Protein AF-A0A4R4FCG9-F1 (afdb_monomer)

Secondary structure (DSSP, 8-state):
-PPPPB-TTSPBPPTTEEE-TTS-EEEEEE-TTS-EEEEEES-SSTTSPPPTTSPP---HHHHHHHHHHHH-

Mean predicted aligned error: 3.32 Å

Sequence (72 aa):
MKEKRRDNKGRILHTGESQRTDGKYLYKYVDAFGNTKYVYAWRLTPTDPTPKGKREKPSLRELEQQIRRDIE

Foldseek 3Di:
DPDFDADPVRHGDDPQWDADPVQKIKGWDQALVRDIDIDIDNAQQPPDDRPPPDDDDHHPVVVVVVRVVVRD

pLDDT: mean 93.59, std 6.15, range [62.91, 98.0]

Nearest PDB structures (foldseek):
  2bb8-assembly1_A  TM=9.060E-01  e=1.320E-08  Enterococcus faecalis
  1tn9-assembly1_A  TM=9.035E-01  e=7.090E-08  Enterococcus faecalis
  4kl6-assembly2_C  TM=4.903E-01  e=4.552E+00  Nostoc punctiforme PCC 73102
  7ohr-assembly1_g  TM=3.709E-01  e=8.147E+00  Saccharomyces cerevisiae S288C

Solvent-accessible surface area (backbone atoms only — not comparable to full-atom values): 4520 Å² total; per-residue (Å²): 132,85,84,76,53,57,40,100,84,69,47,78,47,56,90,46,47,46,66,46,95,89,60,32,32,36,39,49,48,66,48,92,85,69,46,81,45,78,47,76,15,71,20,64,45,82,87,48,72,69,56,88,96,55,83,86,68,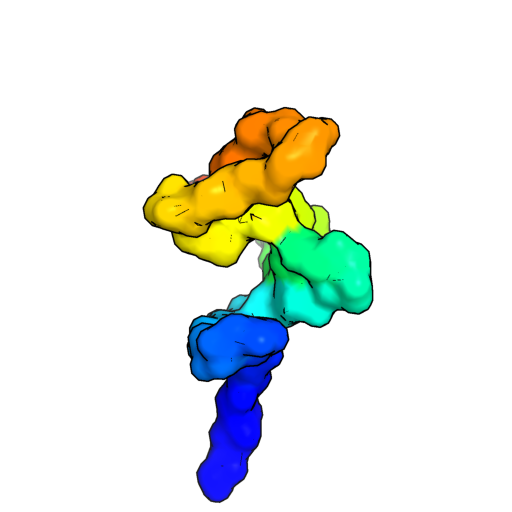71,13,40,51,56,51,50,52,51,50,54,62,76,66,106

InterPro domains:
  IPR004191 Integrase, Tn916-type, N-terminal DNA binding [PF02920] (1-71)
  IPR016177 DNA-binding domain superfamily [SSF54171] (3-71)

Radius of gyration: 12.76 Å; Cα contacts (8 Å, |Δi|>4): 100; chains: 1; bounding box: 32×24×35 Å

Structure (mmCIF, N/CA/C/O backbone):
data_AF-A0A4R4FCG9-F1
#
_entry.id   AF-A0A4R4FCG9-F1
#
loop_
_atom_site.group_PDB
_atom_site.id
_atom_site.type_symbol
_atom_site.label_atom_id
_atom_site.label_alt_id
_atom_site.label_comp_id
_atom_site.label_asym_id
_atom_site.label_entity_id
_atom_site.label_seq_id
_atom_site.pdbx_PDB_ins_code
_atom_site.Cartn_x
_atom_site.Cartn_y
_atom_site.Cartn_z
_atom_site.occupancy
_atom_site.B_iso_or_equiv
_atom_site.auth_seq_id
_atom_site.auth_comp_id
_atom_site.auth_asym_id
_atom_site.auth_atom_id
_atom_site.pdbx_PDB_model_num
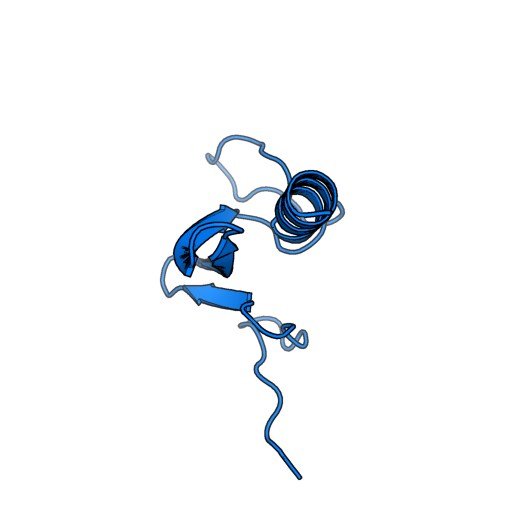ATOM 1 N N . MET A 1 1 ? -18.467 -14.607 -12.035 1.00 62.91 1 MET A N 1
ATOM 2 C CA . MET A 1 1 ? -17.958 -13.273 -11.639 1.00 62.91 1 MET A CA 1
ATOM 3 C C . MET A 1 1 ? -16.619 -13.465 -10.946 1.00 62.91 1 MET A C 1
ATOM 5 O O . MET A 1 1 ? -16.532 -14.356 -10.114 1.00 62.91 1 MET A O 1
ATOM 9 N N . LYS A 1 2 ? -15.573 -12.703 -11.294 1.00 75.75 2 LYS A N 1
ATOM 10 C CA . LYS A 1 2 ? -14.294 -12.781 -10.569 1.00 75.75 2 LYS A CA 1
ATOM 11 C C . LYS A 1 2 ? -14.480 -12.110 -9.210 1.00 75.75 2 LYS A C 1
ATOM 13 O O . LYS A 1 2 ? -14.902 -10.954 -9.159 1.00 75.75 2 LYS A O 1
ATOM 18 N N . GLU A 1 3 ? -14.223 -12.839 -8.132 1.00 84.62 3 GLU A N 1
ATOM 19 C CA . GLU A 1 3 ? -14.346 -12.303 -6.781 1.00 84.62 3 GLU A CA 1
ATOM 20 C C . GLU A 1 3 ? -13.383 -11.121 -6.609 1.00 84.62 3 GLU A C 1
ATOM 22 O O . GLU A 1 3 ? -12.188 -11.214 -6.902 1.00 84.62 3 GLU A O 1
ATOM 27 N N . LYS A 1 4 ? -13.926 -9.967 -6.210 1.00 90.06 4 LYS A N 1
ATOM 28 C CA . LYS A 1 4 ? -13.121 -8.778 -5.927 1.00 90.06 4 LYS A CA 1
ATOM 29 C C . LYS A 1 4 ? -12.594 -8.884 -4.506 1.00 90.06 4 LYS A C 1
ATOM 31 O O . LYS A 1 4 ? -13.375 -9.093 -3.580 1.00 90.06 4 LYS A O 1
ATOM 36 N N . ARG A 1 5 ? -11.288 -8.676 -4.330 1.00 93.50 5 ARG A N 1
ATOM 37 C CA . ARG A 1 5 ? -10.680 -8.610 -3.000 1.00 93.50 5 ARG A CA 1
ATOM 38 C C . ARG A 1 5 ? -11.256 -7.423 -2.233 1.00 93.50 5 ARG A C 1
ATOM 40 O O . ARG A 1 5 ? -11.409 -6.336 -2.792 1.00 93.50 5 ARG A O 1
ATOM 47 N N . ARG A 1 6 ? -11.555 -7.637 -0.954 1.00 95.88 6 ARG A N 1
ATOM 48 C CA . ARG A 1 6 ? -12.045 -6.603 -0.044 1.00 95.88 6 ARG A CA 1
ATOM 49 C C . ARG A 1 6 ? -11.188 -6.533 1.209 1.00 95.88 6 ARG A C 1
ATOM 51 O O . ARG A 1 6 ? -10.523 -7.506 1.553 1.00 95.88 6 ARG A O 1
ATOM 58 N N . ASP A 1 7 ? -11.192 -5.376 1.854 1.00 95.69 7 ASP A N 1
ATOM 59 C CA . ASP A 1 7 ? -10.641 -5.218 3.196 1.00 95.69 7 ASP A CA 1
ATOM 60 C C . ASP A 1 7 ? -11.678 -5.587 4.274 1.00 95.69 7 ASP A C 1
ATOM 62 O O . ASP A 1 7 ? -12.850 -5.842 3.983 1.00 95.69 7 ASP A O 1
ATOM 66 N N . ASN A 1 8 ? -11.262 -5.563 5.538 1.00 94.31 8 ASN A N 1
ATOM 67 C CA . ASN A 1 8 ? -12.112 -5.838 6.700 1.00 94.31 8 ASN A CA 1
ATOM 68 C C . ASN A 1 8 ? -13.257 -4.821 6.875 1.00 94.31 8 ASN A C 1
ATOM 70 O O . ASN A 1 8 ? -14.139 -5.030 7.701 1.00 94.31 8 ASN A O 1
ATOM 74 N N . LYS A 1 9 ? -13.246 -3.710 6.126 1.00 92.88 9 LYS A N 1
ATOM 75 C CA . LYS A 1 9 ? -14.305 -2.692 6.102 1.00 92.88 9 LYS A CA 1
ATOM 76 C C . LYS A 1 9 ? -15.229 -2.849 4.884 1.00 92.88 9 LYS A C 1
ATOM 78 O O . LYS A 1 9 ? -16.076 -1.993 4.648 1.00 92.88 9 LYS A O 1
ATOM 83 N N . GLY A 1 10 ? -15.064 -3.911 4.090 1.00 94.31 10 GLY A N 1
ATOM 84 C CA . GLY A 1 10 ? -15.870 -4.204 2.903 1.00 94.31 10 GLY A CA 1
ATOM 85 C C . GLY A 1 10 ? -15.502 -3.398 1.651 1.00 94.31 10 GLY A C 1
ATOM 86 O O . GLY A 1 10 ? -16.164 -3.552 0.615 1.00 94.31 10 GLY A O 1
ATOM 87 N N . ARG A 1 11 ? -14.451 -2.568 1.707 1.00 95.44 11 ARG A N 1
ATOM 88 C CA . ARG A 1 11 ? -13.982 -1.749 0.580 1.00 95.44 11 ARG A CA 1
ATOM 89 C C . ARG A 1 11 ? -13.282 -2.626 -0.442 1.00 95.44 11 ARG A C 1
ATOM 91 O O . ARG A 1 11 ? -12.547 -3.536 -0.079 1.00 95.44 11 ARG A O 1
ATOM 98 N N . ILE A 1 12 ? -13.496 -2.340 -1.723 1.00 96.12 12 ILE A N 1
ATOM 99 C CA . ILE A 1 12 ? -12.843 -3.066 -2.815 1.00 96.12 12 ILE A CA 1
ATOM 100 C C . ILE A 1 12 ? -11.375 -2.636 -2.893 1.00 96.12 12 ILE A C 1
ATOM 102 O O . ILE A 1 12 ? -11.085 -1.448 -3.023 1.00 96.12 12 ILE A O 1
ATOM 106 N N . LEU A 1 13 ? -10.477 -3.616 -2.851 1.00 96.50 13 LEU A N 1
ATOM 107 C CA . LEU A 1 13 ? -9.044 -3.429 -3.045 1.00 96.50 13 LEU A CA 1
ATOM 108 C C . LEU A 1 13 ? -8.691 -3.566 -4.529 1.00 96.50 13 LEU A C 1
ATOM 110 O O . LEU A 1 13 ? -9.209 -4.440 -5.232 1.00 96.50 13 LEU A O 1
ATOM 114 N N . HIS A 1 14 ? -7.820 -2.684 -5.006 1.00 95.69 14 HIS A N 1
ATOM 115 C CA . HIS A 1 14 ? -7.287 -2.702 -6.360 1.00 95.69 14 HIS A CA 1
ATOM 116 C C . HIS A 1 14 ? -6.273 -3.840 -6.552 1.00 95.69 14 HIS A C 1
ATOM 118 O O . HIS A 1 14 ? -5.854 -4.529 -5.618 1.00 95.69 14 HIS A O 1
ATOM 124 N N . THR A 1 15 ? -5.870 -4.063 -7.802 1.00 94.31 15 THR A N 1
ATOM 125 C CA . THR A 1 15 ? -4.816 -5.026 -8.133 1.00 94.31 15 THR A CA 1
ATOM 126 C C . THR A 1 15 ? -3.521 -4.656 -7.417 1.00 94.31 15 THR A C 1
ATOM 128 O O . THR A 1 15 ? -3.137 -3.496 -7.385 1.00 94.31 15 THR A O 1
ATOM 131 N N . GLY A 1 16 ? -2.852 -5.647 -6.828 1.00 94.94 16 GLY A N 1
ATOM 132 C CA . GLY A 1 16 ? -1.647 -5.420 -6.028 1.00 94.94 16 GLY A CA 1
ATOM 133 C C . GLY A 1 16 ? -1.931 -5.004 -4.582 1.00 94.94 16 GLY A C 1
ATOM 134 O O . GLY A 1 16 ? -1.078 -5.245 -3.731 1.00 94.94 16 GLY A O 1
ATOM 135 N N . GLU A 1 17 ? -3.125 -4.488 -4.266 1.00 97.62 17 GLU A N 1
ATOM 136 C CA . GLU A 1 17 ? -3.517 -4.143 -2.897 1.00 97.62 17 GLU A CA 1
ATOM 137 C C . GLU A 1 17 ? -3.958 -5.388 -2.095 1.00 97.62 17 GLU A C 1
ATOM 139 O O . GLU A 1 17 ? -4.644 -6.296 -2.590 1.00 97.62 17 GLU A O 1
ATOM 144 N N . SER A 1 18 ? -3.589 -5.436 -0.816 1.00 97.25 18 SER A N 1
ATOM 145 C CA . SER A 1 18 ? -4.120 -6.374 0.176 1.00 97.25 18 SER A CA 1
ATOM 146 C C . SER A 1 18 ? -4.132 -5.749 1.572 1.00 97.25 18 SER A C 1
ATOM 148 O O . SER A 1 18 ? -3.380 -4.816 1.852 1.00 97.25 18 SER A O 1
ATOM 150 N N . GLN A 1 19 ? -4.989 -6.254 2.461 1.00 97.75 19 GLN A N 1
ATOM 151 C CA . GLN A 1 19 ? -4.927 -5.929 3.884 1.00 97.75 19 GLN A CA 1
ATOM 152 C C . GLN A 1 19 ? -4.266 -7.084 4.637 1.00 97.75 19 GLN A C 1
ATOM 154 O O . GLN A 1 19 ? -4.598 -8.251 4.431 1.00 97.75 19 GLN A O 1
ATOM 159 N N . ARG A 1 20 ? -3.308 -6.754 5.498 1.00 96.69 20 ARG A N 1
ATOM 160 C CA . ARG A 1 20 ? -2.611 -7.698 6.369 1.00 96.69 20 ARG A CA 1
ATOM 161 C C . ARG A 1 20 ? -3.386 -7.920 7.666 1.00 96.69 20 ARG A C 1
ATOM 163 O O . ARG A 1 20 ? -4.2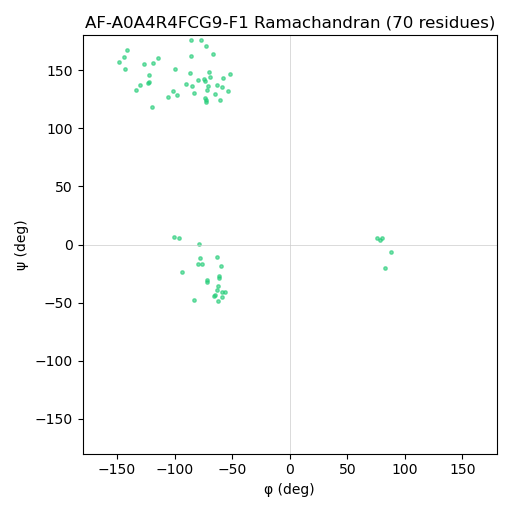04 -7.096 8.071 1.00 96.69 20 ARG A O 1
ATOM 170 N N . THR A 1 21 ? -3.055 -9.002 8.363 1.00 94.94 21 THR A N 1
ATOM 171 C CA . THR A 1 21 ? -3.639 -9.353 9.667 1.00 94.94 21 THR A CA 1
ATOM 172 C C . THR A 1 21 ? -3.366 -8.311 10.756 1.00 94.94 21 THR A C 1
ATOM 174 O O . THR A 1 21 ? -4.187 -8.147 11.649 1.00 94.94 21 THR A O 1
ATOM 177 N N . ASP A 1 22 ? -2.265 -7.553 10.660 1.00 92.62 22 ASP A N 1
ATOM 178 C CA . ASP A 1 22 ? -1.944 -6.437 11.564 1.00 92.62 22 ASP A CA 1
ATOM 179 C C . ASP A 1 22 ? -2.719 -5.145 11.244 1.00 92.62 22 ASP A C 1
ATOM 181 O O . ASP A 1 22 ? -2.533 -4.129 11.911 1.00 92.62 22 ASP A O 1
ATOM 185 N N . GLY A 1 23 ? -3.580 -5.161 10.222 1.00 93.06 23 GLY A N 1
ATOM 186 C CA . GLY A 1 23 ? -4.418 -4.036 9.813 1.00 93.06 23 GLY A CA 1
ATOM 187 C C . GLY A 1 23 ? -3.759 -3.072 8.825 1.00 93.06 23 GLY A C 1
ATOM 188 O O . GLY A 1 23 ? -4.448 -2.193 8.305 1.00 93.06 23 GLY A O 1
ATOM 189 N N . LYS A 1 24 ? -2.464 -3.238 8.519 1.00 95.94 24 LYS A N 1
ATOM 190 C CA . LYS A 1 24 ? -1.798 -2.473 7.456 1.00 95.94 24 LYS A CA 1
ATOM 191 C C . LYS A 1 24 ? -2.297 -2.898 6.086 1.00 95.94 24 LYS A C 1
ATOM 193 O O . LYS A 1 24 ? -2.561 -4.072 5.838 1.00 95.94 24 LYS A O 1
ATOM 198 N N . TYR A 1 25 ? -2.304 -1.950 5.170 1.00 98.00 25 TYR A N 1
ATOM 199 C CA . TYR A 1 25 ? -2.404 -2.222 3.752 1.00 98.00 25 TYR A CA 1
ATOM 200 C C . TYR A 1 25 ? -1.023 -2.480 3.161 1.00 98.00 25 TYR A C 1
ATOM 202 O O . TYR A 1 25 ? -0.021 -1.910 3.603 1.00 98.00 25 TYR A O 1
ATOM 210 N N . LEU A 1 26 ? -0.995 -3.349 2.161 1.00 98.00 26 LEU A N 1
ATOM 211 C CA . LEU A 1 26 ? 0.159 -3.686 1.348 1.00 98.00 26 LEU A CA 1
ATOM 212 C C . LEU A 1 26 ? -0.184 -3.419 -0.114 1.00 98.00 26 LEU A C 1
ATOM 214 O O . LEU A 1 26 ? -1.273 -3.771 -0.558 1.00 98.00 26 LEU A O 1
ATOM 218 N N . TYR A 1 27 ? 0.767 -2.861 -0.853 1.00 97.88 27 TYR A N 1
ATOM 219 C CA . TYR A 1 27 ? 0.741 -2.784 -2.307 1.00 97.88 27 TYR A CA 1
ATOM 220 C C . TYR A 1 27 ? 1.958 -3.528 -2.857 1.00 97.88 27 TYR A C 1
ATOM 222 O O . TYR A 1 27 ? 3.099 -3.185 -2.539 1.00 97.88 27 TYR A O 1
ATOM 230 N N . LYS A 1 28 ? 1.705 -4.585 -3.633 1.00 97.62 28 LYS A N 1
ATOM 231 C CA . LYS A 1 28 ? 2.713 -5.354 -4.370 1.00 97.62 28 LYS A CA 1
ATOM 232 C C . LYS A 1 28 ? 2.755 -4.863 -5.812 1.00 97.62 28 LYS A C 1
ATOM 234 O O . LYS A 1 28 ? 1.728 -4.891 -6.486 1.00 97.62 28 LYS A O 1
ATOM 239 N N . TYR A 1 29 ? 3.946 -4.532 -6.296 1.00 95.62 29 TYR A N 1
ATOM 240 C CA . TYR A 1 29 ? 4.179 -4.163 -7.692 1.00 95.62 29 TYR A CA 1
ATOM 241 C C . TYR A 1 29 ? 5.504 -4.733 -8.202 1.00 95.62 29 TYR A C 1
ATOM 243 O O . TYR A 1 29 ? 6.310 -5.248 -7.425 1.00 95.62 29 TYR A O 1
ATOM 251 N N . VAL A 1 30 ? 5.693 -4.677 -9.515 1.00 94.94 30 VAL A N 1
ATOM 252 C CA . VAL A 1 30 ? 6.961 -4.975 -10.185 1.00 94.94 30 VAL A CA 1
ATOM 253 C C . VAL A 1 30 ? 7.545 -3.639 -10.626 1.00 94.94 30 VAL A C 1
ATOM 255 O O . VAL A 1 30 ? 6.825 -2.842 -11.224 1.00 94.94 30 VAL A O 1
ATOM 258 N N . ASP A 1 31 ? 8.791 -3.359 -10.255 1.00 92.94 31 ASP A N 1
ATOM 259 C CA . ASP A 1 31 ? 9.473 -2.128 -10.657 1.00 92.94 31 ASP A CA 1
ATOM 260 C C . ASP A 1 31 ? 9.964 -2.186 -12.114 1.00 92.94 31 ASP A C 1
ATOM 262 O O . ASP A 1 31 ? 9.854 -3.215 -12.785 1.00 92.94 31 ASP A O 1
ATOM 266 N N . ALA A 1 32 ? 10.529 -1.079 -12.604 1.00 90.69 32 ALA A N 1
ATOM 267 C CA . ALA A 1 32 ? 11.052 -0.971 -13.969 1.00 90.69 32 ALA A CA 1
ATOM 268 C C . ALA A 1 32 ? 12.173 -1.984 -14.290 1.00 90.69 32 ALA A C 1
ATOM 270 O O . ALA A 1 32 ? 12.439 -2.266 -15.455 1.00 90.69 32 ALA A O 1
ATOM 271 N N . PHE A 1 33 ? 12.808 -2.568 -13.270 1.00 92.19 33 PHE A N 1
ATOM 272 C CA . PHE A 1 33 ? 13.868 -3.568 -13.409 1.00 92.19 33 PHE A CA 1
ATOM 273 C C . PHE A 1 33 ? 13.342 -5.008 -13.298 1.00 92.19 33 PHE A C 1
ATOM 275 O O . PHE A 1 33 ? 14.131 -5.950 -13.251 1.00 92.19 33 PHE A O 1
ATOM 282 N N . GLY A 1 34 ? 12.022 -5.201 -13.217 1.00 93.81 34 GLY A N 1
ATOM 283 C CA . GLY A 1 34 ? 11.409 -6.519 -13.066 1.00 93.81 34 GLY A CA 1
ATOM 284 C C . GLY A 1 34 ? 11.428 -7.060 -11.632 1.00 93.81 34 GLY A C 1
ATOM 285 O O . GLY 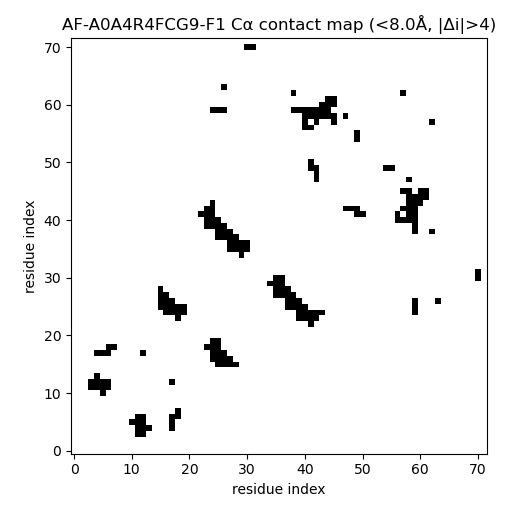A 1 34 ? 11.005 -8.196 -11.399 1.00 93.81 34 GLY A O 1
ATOM 286 N N . ASN A 1 35 ? 11.872 -6.278 -10.643 1.00 95.88 35 ASN A N 1
ATOM 287 C CA . ASN A 1 35 ? 11.916 -6.734 -9.259 1.00 95.88 35 ASN A CA 1
ATOM 288 C C . ASN A 1 35 ? 10.568 -6.532 -8.575 1.00 95.88 35 ASN A C 1
ATOM 290 O O . ASN A 1 35 ? 9.946 -5.473 -8.646 1.00 95.88 35 ASN A O 1
ATOM 294 N N . THR A 1 36 ? 10.140 -7.538 -7.815 1.00 96.69 36 THR A N 1
ATOM 295 C CA . THR A 1 36 ? 8.951 -7.405 -6.973 1.00 96.69 36 THR A CA 1
ATOM 296 C C . THR A 1 36 ? 9.250 -6.513 -5.770 1.00 96.69 36 THR A C 1
ATOM 298 O O . THR A 1 36 ? 10.133 -6.811 -4.962 1.00 96.69 36 THR A O 1
ATOM 301 N N . LYS A 1 37 ? 8.460 -5.456 -5.604 1.00 96.81 37 LYS A N 1
ATOM 302 C CA . LYS A 1 37 ? 8.527 -4.517 -4.485 1.00 96.81 37 LYS A CA 1
ATOM 303 C C . LYS A 1 37 ? 7.221 -4.515 -3.698 1.00 96.81 37 LYS A C 1
ATOM 305 O O . LYS A 1 37 ? 6.151 -4.870 -4.198 1.00 96.81 37 LYS A O 1
ATOM 310 N N . TYR A 1 38 ? 7.335 -4.108 -2.437 1.00 97.31 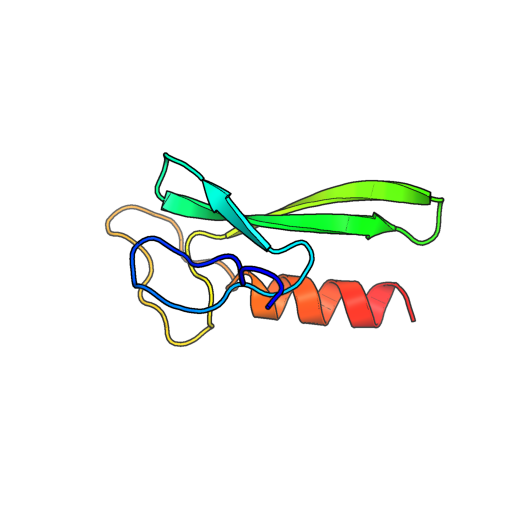38 TYR A N 1
ATOM 311 C CA . TYR A 1 38 ? 6.227 -4.047 -1.492 1.00 97.31 38 TYR A CA 1
ATOM 312 C C . TYR A 1 38 ? 6.239 -2.718 -0.756 1.00 97.31 38 TYR A C 1
ATOM 314 O O . TYR A 1 38 ? 7.270 -2.303 -0.227 1.00 97.31 38 TYR A O 1
ATOM 322 N N . VAL A 1 39 ? 5.075 -2.088 -0.677 1.00 97.44 39 VAL A N 1
ATOM 323 C CA . VAL A 1 39 ? 4.858 -0.845 0.065 1.00 97.44 39 VAL A CA 1
ATOM 324 C C . VAL A 1 39 ? 3.769 -1.069 1.095 1.00 97.44 39 VAL A C 1
ATOM 326 O O 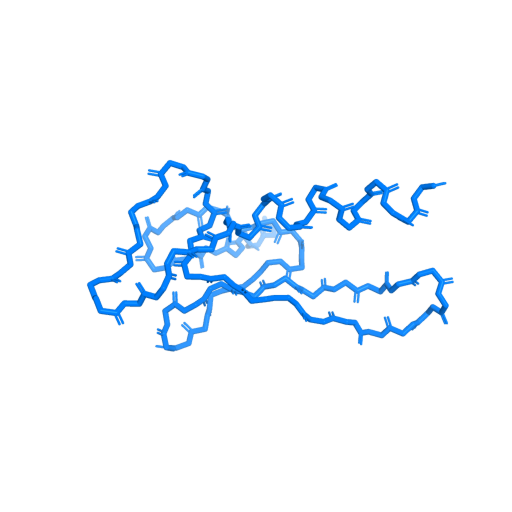. VAL A 1 39 ? 2.843 -1.845 0.868 1.00 97.44 39 VAL A O 1
ATOM 329 N N . TYR A 1 40 ? 3.894 -0.402 2.240 1.00 97.06 40 TYR A N 1
ATOM 330 C CA . TYR A 1 40 ? 3.020 -0.600 3.387 1.00 97.06 40 TYR A CA 1
ATOM 331 C C . TYR A 1 40 ? 2.496 0.730 3.908 1.00 97.06 40 TYR A C 1
ATOM 333 O O . TYR A 1 40 ? 3.268 1.670 4.099 1.00 97.06 40 TYR A O 1
ATOM 341 N N . ALA A 1 41 ? 1.211 0.771 4.244 1.00 97.50 41 ALA A N 1
ATOM 342 C CA . ALA A 1 41 ? 0.590 1.928 4.874 1.00 97.50 41 ALA A CA 1
ATOM 343 C C . ALA A 1 41 ? -0.457 1.497 5.900 1.00 97.50 41 ALA A C 1
ATOM 345 O O . ALA A 1 41 ? -1.093 0.456 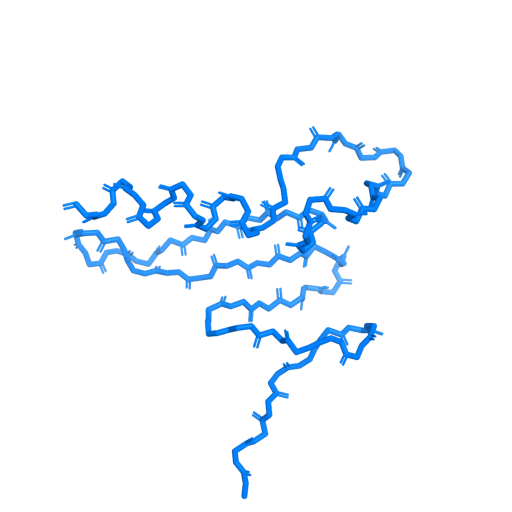5.773 1.00 97.50 41 ALA A O 1
ATOM 346 N N . TRP A 1 42 ? -0.666 2.312 6.930 1.00 96.62 42 TRP A N 1
ATOM 347 C CA . TRP A 1 42 ? -1.756 2.092 7.890 1.00 96.62 42 TRP A CA 1
ATOM 348 C C . TRP A 1 42 ? -3.127 2.497 7.340 1.00 96.62 42 TRP A C 1
ATOM 350 O O . TRP A 1 42 ? -4.157 2.107 7.883 1.00 96.62 42 TRP A O 1
ATOM 360 N N . ARG A 1 43 ? -3.125 3.291 6.270 1.00 97.12 43 ARG A N 1
ATOM 361 C CA . ARG A 1 43 ? -4.288 3.933 5.668 1.00 97.12 43 ARG A CA 1
ATOM 362 C C . ARG A 1 43 ? -4.402 3.517 4.211 1.00 97.12 43 ARG A C 1
ATOM 364 O O . ARG A 1 43 ? -3.376 3.442 3.537 1.00 97.12 43 ARG A O 1
ATOM 371 N N . LEU A 1 44 ? -5.619 3.263 3.733 1.00 97.44 44 LEU A N 1
ATOM 372 C CA . LEU A 1 44 ? -5.847 2.938 2.324 1.00 97.44 44 LEU A CA 1
ATOM 373 C C . LEU A 1 44 ? -5.946 4.226 1.504 1.00 97.44 44 LEU A C 1
ATOM 375 O O . LEU A 1 44 ? -5.272 4.359 0.486 1.00 97.44 44 LEU A O 1
ATOM 379 N N . THR A 1 45 ? -6.744 5.185 1.982 1.00 96.50 45 THR A N 1
ATOM 380 C CA . THR A 1 45 ? -6.963 6.492 1.345 1.00 96.50 45 THR A CA 1
ATOM 381 C C . THR A 1 45 ? -6.423 7.640 2.211 1.00 96.50 45 THR A C 1
ATOM 383 O O . THR A 1 45 ? -6.263 7.462 3.421 1.00 96.50 45 THR A O 1
ATOM 386 N N . PRO A 1 46 ? -6.174 8.837 1.641 1.00 94.81 46 PRO A N 1
ATOM 387 C CA . PRO A 1 46 ? -5.693 10.000 2.403 1.00 94.81 46 PRO A CA 1
ATOM 388 C C . PRO A 1 46 ? -6.670 10.449 3.496 1.00 94.81 46 PRO A C 1
ATOM 390 O O . PRO A 1 46 ? -6.270 10.980 4.527 1.00 94.81 46 PRO A O 1
ATOM 393 N N . THR A 1 47 ? -7.960 10.203 3.263 1.00 94.19 47 THR A N 1
ATOM 394 C CA . THR A 1 47 ? -9.069 10.540 4.160 1.00 94.19 47 THR A CA 1
ATOM 395 C C . THR A 1 47 ? -9.223 9.578 5.336 1.00 94.19 47 THR A C 1
ATOM 397 O O . THR A 1 47 ? -9.986 9.864 6.256 1.00 94.19 47 THR A O 1
ATOM 400 N N . ASP A 1 48 ? -8.538 8.429 5.321 1.00 94.44 48 ASP A N 1
ATOM 401 C CA . ASP A 1 48 ? -8.590 7.500 6.444 1.00 94.44 48 ASP A CA 1
ATOM 402 C C . ASP A 1 48 ? -7.866 8.101 7.667 1.00 94.44 48 ASP A C 1
ATOM 404 O O . ASP A 1 48 ? -6.823 8.750 7.527 1.00 94.44 48 ASP A O 1
ATOM 408 N N . PRO A 1 49 ? -8.352 7.847 8.893 1.00 94.06 49 PRO A N 1
ATOM 409 C CA . PRO A 1 49 ? -7.629 8.215 10.101 1.00 94.06 49 PRO A CA 1
ATOM 410 C C . PRO A 1 49 ? -6.436 7.279 10.336 1.00 94.06 49 PRO A C 1
ATOM 412 O O . PRO A 1 49 ? -6.513 6.065 10.116 1.00 94.06 49 PRO A O 1
ATOM 415 N N . THR A 1 50 ? -5.327 7.831 10.831 1.00 94.19 50 THR A N 1
ATOM 416 C CA . THR A 1 50 ? -4.178 7.029 11.274 1.00 94.19 50 THR A CA 1
ATOM 417 C C . THR A 1 50 ? -4.533 6.305 12.583 1.00 94.19 50 THR A C 1
ATOM 419 O O . THR A 1 50 ? -5.052 6.942 13.502 1.00 94.19 50 THR A O 1
ATOM 422 N N . PRO A 1 51 ? -4.261 4.990 12.723 1.00 93.50 51 PRO A N 1
ATOM 423 C CA . PRO A 1 51 ? -4.525 4.269 13.966 1.00 93.50 51 PRO A CA 1
ATOM 424 C C . PRO A 1 51 ? -3.792 4.883 15.165 1.00 93.50 51 PRO A C 1
ATOM 426 O O . PRO A 1 51 ? -2.639 5.307 15.053 1.00 93.50 51 PRO A O 1
ATOM 429 N N . LYS A 1 52 ? -4.444 4.885 16.335 1.00 94.06 52 LYS A N 1
ATOM 430 C CA . LYS A 1 52 ? -3.903 5.471 17.571 1.00 94.06 52 LYS A CA 1
ATOM 431 C C . LYS A 1 52 ? -2.510 4.911 17.890 1.00 94.06 52 LYS A C 1
ATOM 433 O O . LYS A 1 52 ? -2.288 3.701 17.858 1.00 94.06 52 LYS A O 1
ATOM 438 N N . GLY A 1 53 ? -1.567 5.804 18.193 1.00 93.19 53 GLY A N 1
ATOM 439 C CA . GLY A 1 53 ? -0.183 5.445 18.524 1.00 93.19 53 GLY A CA 1
ATOM 440 C C . GLY A 1 53 ? 0.688 5.051 17.324 1.00 93.19 53 GLY A C 1
ATOM 441 O O . GLY A 1 53 ? 1.826 4.622 17.514 1.00 93.19 53 GLY A O 1
ATOM 442 N N . LYS A 1 54 ? 0.190 5.172 16.086 1.00 92.88 54 LYS A N 1
ATOM 443 C CA . LYS A 1 54 ? 0.999 5.003 14.872 1.00 92.88 54 LYS A CA 1
ATOM 444 C C . LYS A 1 54 ? 1.409 6.361 14.317 1.00 92.88 54 LYS A C 1
ATOM 446 O O . LYS A 1 54 ? 0.712 7.354 14.485 1.00 92.88 54 LYS A O 1
ATOM 451 N N . ARG A 1 55 ? 2.565 6.389 13.651 1.00 90.88 55 ARG A N 1
ATOM 452 C CA . ARG A 1 55 ? 3.050 7.590 12.967 1.00 90.88 55 ARG A CA 1
ATOM 453 C C . ARG A 1 55 ? 2.203 7.864 11.736 1.00 90.88 55 ARG A C 1
ATOM 455 O O . ARG A 1 55 ? 1.937 6.940 10.961 1.00 90.88 55 ARG A O 1
ATOM 462 N N . GLU A 1 56 ? 1.850 9.128 11.557 1.00 91.44 56 GLU A N 1
ATOM 463 C CA . GLU A 1 56 ? 1.229 9.593 10.331 1.00 91.44 56 GLU A CA 1
ATOM 464 C C . GLU A 1 56 ? 2.214 9.449 9.170 1.00 91.44 56 GLU A C 1
ATOM 466 O O . GLU A 1 56 ? 3.390 9.806 9.261 1.00 91.44 56 GLU A O 1
ATOM 471 N N . LYS A 1 57 ? 1.730 8.823 8.103 1.00 94.25 57 LYS A N 1
ATOM 472 C CA . LYS A 1 57 ? 2.442 8.588 6.849 1.00 94.25 57 LYS A CA 1
ATOM 473 C C . LYS A 1 57 ? 1.440 8.702 5.701 1.00 94.25 57 LYS A C 1
ATOM 475 O O . LYS A 1 57 ? 0.236 8.553 5.961 1.00 94.25 57 LYS A O 1
ATOM 480 N N . PRO A 1 58 ? 1.905 8.908 4.458 1.00 96.69 58 PRO A N 1
ATOM 481 C CA . PRO A 1 58 ? 1.039 8.839 3.289 1.00 96.69 58 PRO A CA 1
ATOM 482 C C . PRO A 1 58 ? 0.240 7.533 3.260 1.00 96.69 58 PRO A C 1
ATOM 484 O O . PRO A 1 58 ? 0.691 6.485 3.744 1.00 96.69 58 PRO A O 1
ATOM 487 N N . SER A 1 59 ? -0.975 7.613 2.738 1.00 97.75 59 SER A N 1
ATOM 488 C CA . SER A 1 59 ? -1.822 6.451 2.501 1.00 97.75 59 SER A CA 1
ATOM 489 C C . SER A 1 59 ? -1.245 5.549 1.411 1.00 97.75 59 SER A C 1
ATOM 491 O O . SER A 1 59 ? -0.381 5.954 0.632 1.00 97.75 59 SER A O 1
ATOM 493 N N . LEU A 1 60 ? -1.736 4.311 1.336 1.00 98.00 60 LEU A N 1
ATOM 494 C CA . LEU A 1 60 ? -1.273 3.354 0.337 1.00 98.00 60 LEU A CA 1
ATOM 495 C C . LEU A 1 60 ? -1.433 3.898 -1.086 1.00 98.00 60 LEU A C 1
ATOM 497 O O . LEU A 1 60 ? -0.522 3.753 -1.893 1.00 98.00 60 LEU A O 1
ATOM 501 N N . ARG A 1 61 ? -2.559 4.564 -1.364 1.00 97.62 61 ARG A N 1
ATOM 502 C CA . ARG A 1 61 ? -2.859 5.114 -2.690 1.00 97.62 61 ARG A CA 1
ATOM 503 C C . ARG A 1 61 ? -2.021 6.333 -3.051 1.00 97.62 61 ARG A C 1
ATOM 505 O O . ARG A 1 61 ? -1.711 6.511 -4.222 1.00 97.62 61 ARG A O 1
ATOM 512 N N . GLU A 1 62 ? -1.615 7.143 -2.074 1.00 97.62 62 GLU A N 1
ATOM 513 C CA . GLU A 1 62 ? -0.639 8.217 -2.318 1.00 97.62 62 GLU A CA 1
ATOM 514 C C . GLU A 1 62 ? 0.723 7.635 -2.692 1.00 97.62 62 GLU A C 1
ATOM 516 O O . GLU A 1 62 ? 1.332 8.071 -3.665 1.00 97.62 62 GLU A O 1
ATOM 521 N N . LEU A 1 63 ? 1.169 6.605 -1.964 1.00 97.12 63 LEU A N 1
ATOM 522 C CA . LEU A 1 63 ? 2.432 5.929 -2.260 1.00 97.12 63 LEU A CA 1
ATOM 523 C C . LEU A 1 63 ? 2.385 5.225 -3.620 1.00 97.12 63 LEU A C 1
ATOM 525 O O . LEU A 1 63 ? 3.326 5.330 -4.397 1.00 97.12 63 LEU A O 1
ATOM 529 N N . GLU A 1 64 ? 1.285 4.539 -3.931 1.00 96.00 64 GLU A N 1
ATOM 530 C CA . GLU A 1 64 ? 1.058 3.927 -5.240 1.00 96.00 64 GLU A CA 1
ATOM 531 C C . GLU A 1 64 ? 1.101 4.972 -6.360 1.00 96.00 64 GLU A C 1
ATOM 533 O O . GLU A 1 64 ? 1.745 4.745 -7.381 1.00 96.00 64 GLU A O 1
ATOM 538 N N . GLN A 1 65 ? 0.438 6.119 -6.180 1.00 95.81 65 GLN A N 1
ATOM 539 C CA . GLN A 1 65 ? 0.435 7.181 -7.181 1.00 95.81 65 GLN A CA 1
ATOM 540 C C . GLN A 1 65 ? 1.837 7.754 -7.404 1.00 95.81 65 GLN A C 1
ATOM 542 O O . GLN A 1 65 ? 2.195 8.018 -8.547 1.00 95.81 65 GLN A O 1
ATOM 547 N N . GLN A 1 66 ? 2.627 7.921 -6.342 1.00 94.88 66 GLN A N 1
ATOM 548 C CA . GLN A 1 66 ? 4.017 8.356 -6.454 1.00 94.88 66 GLN A CA 1
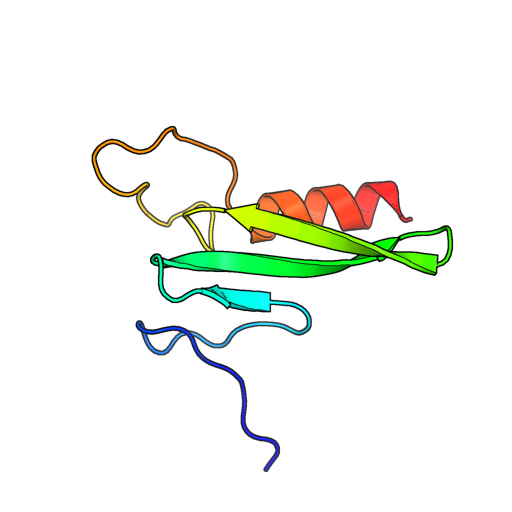ATOM 549 C C . GLN A 1 66 ? 4.856 7.340 -7.241 1.00 94.88 66 GLN A C 1
ATOM 551 O O . GLN A 1 66 ? 5.471 7.704 -8.233 1.00 94.88 66 GLN A O 1
ATOM 556 N N . ILE A 1 67 ? 4.763 6.055 -6.893 1.00 94.06 67 ILE A N 1
ATOM 557 C CA . ILE A 1 67 ? 5.477 4.972 -7.587 1.00 94.06 67 ILE A CA 1
ATOM 558 C C . ILE A 1 67 ? 5.105 4.902 -9.066 1.00 94.06 67 ILE A C 1
ATOM 560 O O . ILE A 1 67 ? 5.968 4.692 -9.907 1.00 94.06 67 ILE A O 1
ATOM 564 N N . ARG A 1 68 ? 3.822 5.072 -9.402 1.00 90.62 68 ARG A N 1
ATOM 565 C CA . ARG A 1 68 ? 3.379 5.081 -10.801 1.00 90.62 68 ARG A CA 1
ATOM 566 C C . ARG A 1 68 ? 4.001 6.229 -11.596 1.00 90.62 68 ARG A C 1
ATOM 568 O O . ARG A 1 68 ? 4.294 6.020 -12.761 1.00 90.62 68 ARG A O 1
ATOM 575 N N . ARG A 1 69 ? 4.211 7.397 -10.977 1.00 90.88 69 ARG A N 1
ATOM 576 C CA . ARG A 1 69 ? 4.907 8.529 -11.615 1.00 90.88 69 ARG A CA 1
ATOM 577 C C . ARG A 1 69 ? 6.404 8.281 -11.769 1.00 90.88 69 ARG A C 1
ATOM 579 O O . ARG A 1 69 ? 6.977 8.778 -12.718 1.00 90.88 69 ARG A O 1
ATOM 586 N N . ASP A 1 70 ? 7.018 7.546 -10.843 1.00 83.75 70 ASP A N 1
ATOM 587 C CA . ASP A 1 70 ? 8.454 7.237 -10.886 1.00 83.75 70 ASP A CA 1
ATOM 588 C C . ASP A 1 70 ? 8.797 6.090 -11.865 1.00 83.75 70 ASP A C 1
ATOM 590 O O . ASP A 1 70 ? 9.966 5.884 -12.184 1.00 83.75 70 ASP A O 1
ATOM 594 N N . ILE A 1 71 ? 7.800 5.296 -12.284 1.00 80.88 71 ILE A N 1
ATOM 595 C CA . ILE A 1 71 ? 7.945 4.190 -13.254 1.00 80.88 71 ILE A CA 1
ATOM 596 C C . ILE A 1 71 ? 7.650 4.644 -14.696 1.00 80.88 71 ILE A C 1
ATOM 598 O O . ILE A 1 71 ? 8.108 3.983 -15.629 1.00 80.88 71 ILE A O 1
ATOM 602 N N . GLU A 1 72 ? 6.87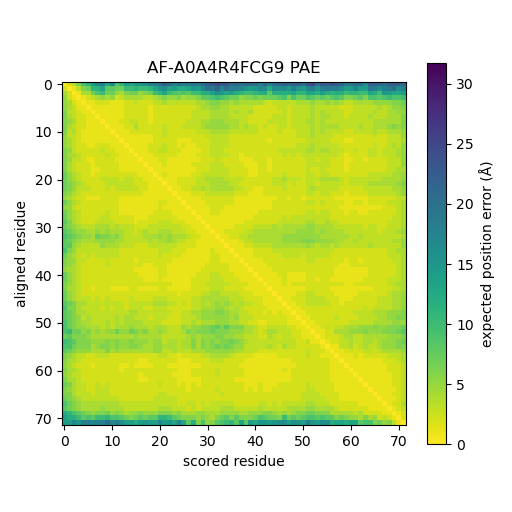2 5.716 -14.869 1.00 67.94 72 GLU A N 1
ATOM 603 C CA . GLU A 1 72 ? 6.632 6.367 -16.169 1.00 67.94 72 GLU A CA 1
ATOM 604 C C . GLU A 1 72 ? 7.868 7.152 -16.630 1.00 67.94 72 GLU A C 1
ATOM 606 O O . GLU A 1 72 ? 8.196 7.046 -17.834 1.00 67.94 72 GLU A O 1
#

Organism: NCBI:txid1796622